Protein AF-A0A1N7S4K3-F1 (afdb_monomer_lite)

Sequence (61 aa):
MSSEKQRTGTTSPGSDVQHPKHPVHSDNEKSKMPERDDAGRKQSPADRPGKKPGEGEPSVG

Organism: NCBI:txid1701573

Radius of gyration: 27.16 Å; chains: 1; bounding box: 47×42×73 Å

Secondary structure (DSSP, 8-state):
------------S-----PPPPPPP--SGGGSPPP---GGGG--TTTSPPPPTTSS-----

Structure (mmCIF, N/CA/C/O backbone):
data_AF-A0A1N7S4K3-F1
#
_entry.id   AF-A0A1N7S4K3-F1
#
loop_
_atom_site.group_PDB
_atom_site.id
_atom_site.type_symbol
_atom_site.label_atom_id
_atom_site.label_alt_id
_atom_site.label_comp_id
_atom_site.label_asym_id
_atom_site.label_entity_id
_atom_site.label_seq_id
_atom_site.pdbx_PDB_ins_code
_atom_site.Cartn_x
_atom_site.Cartn_y
_atom_site.Cartn_z
_atom_site.occupancy
_atom_site.B_iso_or_equiv
_atom_site.auth_seq_id
_atom_site.auth_comp_id
_atom_site.auth_asym_id
_atom_site.auth_atom_id
_atom_site.pdbx_PDB_model_num
ATOM 1 N N . MET A 1 1 ? 21.127 -28.390 -13.835 1.00 39.75 1 MET A N 1
ATOM 2 C CA . MET A 1 1 ? 21.520 -27.203 -14.621 1.00 39.75 1 MET A CA 1
ATOM 3 C C . MET A 1 1 ? 20.239 -26.539 -15.090 1.00 39.75 1 MET A C 1
ATOM 5 O O . MET A 1 1 ? 19.411 -27.225 -15.673 1.00 39.75 1 MET A O 1
ATOM 9 N N . SER A 1 2 ? 20.015 -25.294 -14.668 1.00 47.56 2 SER A N 1
ATOM 10 C CA . SER A 1 2 ? 18.719 -24.609 -14.726 1.00 47.56 2 SER A CA 1
ATOM 11 C C . SER A 1 2 ? 18.316 -24.196 -16.140 1.00 47.56 2 SER A C 1
ATOM 13 O O . SER A 1 2 ? 19.152 -23.855 -16.968 1.00 47.56 2 SER A O 1
ATOM 15 N N . SER A 1 3 ? 17.009 -24.257 -16.365 1.00 44.16 3 SER A N 1
ATOM 16 C CA . SER A 1 3 ? 16.296 -24.250 -17.635 1.00 44.16 3 SER A CA 1
ATOM 17 C C . SER A 1 3 ? 16.427 -22.954 -18.439 1.00 44.16 3 SER A C 1
ATOM 19 O O . SER A 1 3 ? 16.107 -21.866 -17.957 1.00 44.16 3 SER A O 1
ATOM 21 N N . GLU A 1 4 ? 16.800 -23.103 -19.707 1.00 55.28 4 GLU A N 1
ATOM 22 C CA . GLU A 1 4 ? 16.800 -22.065 -20.736 1.00 55.28 4 GLU A CA 1
ATOM 23 C C . GLU A 1 4 ? 15.354 -21.732 -21.134 1.00 55.28 4 GLU A C 1
ATOM 25 O O . GLU A 1 4 ? 14.708 -22.439 -21.908 1.00 55.28 4 GLU A O 1
ATOM 30 N N . LYS A 1 5 ? 14.786 -20.679 -20.536 1.00 51.16 5 LYS A N 1
ATOM 31 C CA . LYS A 1 5 ? 13.430 -20.226 -20.861 1.00 51.16 5 LYS A CA 1
ATOM 32 C C . LYS A 1 5 ? 13.456 -19.409 -22.155 1.00 51.16 5 LYS A C 1
ATOM 34 O O . LYS A 1 5 ? 13.814 -18.232 -22.145 1.00 51.16 5 LYS A O 1
ATOM 39 N N . GLN A 1 6 ? 13.033 -20.059 -23.241 1.00 56.00 6 GLN A N 1
ATOM 40 C CA . GLN A 1 6 ? 12.646 -19.470 -24.526 1.00 56.00 6 GLN A CA 1
ATOM 41 C C . GLN A 1 6 ? 11.962 -18.102 -24.369 1.00 56.00 6 GLN A C 1
ATOM 43 O O . GLN A 1 6 ? 10.950 -17.975 -23.676 1.00 56.00 6 GLN A O 1
ATOM 48 N N . ARG A 1 7 ? 12.452 -17.099 -25.105 1.00 51.66 7 ARG A N 1
ATOM 49 C CA . ARG A 1 7 ? 11.649 -15.942 -25.523 1.00 51.66 7 ARG A CA 1
ATOM 50 C C . ARG A 1 7 ? 11.639 -15.892 -27.045 1.00 51.66 7 ARG A C 1
ATOM 52 O O . ARG A 1 7 ? 12.525 -15.323 -27.670 1.00 51.66 7 ARG A O 1
ATOM 59 N N . THR A 1 8 ? 10.637 -16.528 -27.635 1.00 49.19 8 THR A N 1
ATOM 60 C CA . THR A 1 8 ? 10.299 -16.383 -29.050 1.00 49.19 8 THR A CA 1
ATOM 61 C C . THR A 1 8 ? 9.516 -15.086 -29.240 1.00 49.19 8 THR A C 1
ATOM 63 O O . THR A 1 8 ? 8.345 -15.012 -28.871 1.00 49.19 8 THR A O 1
ATOM 66 N N . GLY A 1 9 ? 10.153 -14.061 -29.802 1.00 49.34 9 GLY A N 1
ATOM 67 C CA . GLY A 1 9 ? 9.455 -12.950 -30.446 1.00 49.34 9 GLY A CA 1
ATOM 68 C C . GLY A 1 9 ? 9.401 -13.225 -31.945 1.00 49.34 9 GLY A C 1
ATOM 69 O O . GLY A 1 9 ? 10.410 -13.097 -32.628 1.00 49.34 9 GLY A O 1
ATOM 70 N N . THR A 1 10 ? 8.254 -13.675 -32.445 1.00 46.94 10 THR A N 1
ATOM 71 C CA . THR A 1 10 ? 7.979 -13.873 -33.875 1.00 46.94 10 THR A CA 1
ATOM 72 C C . THR A 1 10 ? 7.933 -12.524 -34.588 1.00 46.94 10 THR A C 1
ATOM 74 O O . THR A 1 10 ? 6.955 -11.790 -34.459 1.00 46.94 10 THR A O 1
ATOM 77 N N . THR A 1 11 ? 8.963 -12.204 -35.368 1.00 51.91 11 THR A N 1
ATOM 78 C CA . THR A 1 11 ? 8.944 -11.066 -36.296 1.00 51.91 11 THR A CA 1
ATOM 79 C C . THR A 1 11 ? 8.377 -11.543 -37.634 1.00 51.91 11 THR A C 1
ATOM 81 O O . THR A 1 11 ? 9.047 -12.261 -38.372 1.00 51.91 11 THR A O 1
ATOM 84 N N . SER A 1 12 ? 7.127 -11.182 -37.943 1.00 53.25 12 SER A N 1
ATOM 85 C CA . SER A 1 12 ? 6.596 -11.282 -39.313 1.00 53.25 12 SER A CA 1
ATOM 86 C C . SER A 1 12 ? 7.199 -10.159 -40.175 1.00 53.25 12 SER A C 1
ATOM 88 O O . SER A 1 12 ? 7.266 -9.025 -39.695 1.00 53.25 12 SER A O 1
ATOM 90 N N . PRO A 1 13 ? 7.633 -10.418 -41.424 1.00 55.38 13 PRO A N 1
ATOM 91 C CA . PRO A 1 13 ? 8.231 -9.401 -42.281 1.00 55.38 13 PRO A CA 1
ATOM 92 C C . PRO A 1 13 ? 7.115 -8.652 -43.014 1.00 55.38 13 PRO A C 1
ATOM 94 O O . PRO A 1 13 ? 6.615 -9.108 -44.039 1.00 55.38 13 PRO A O 1
ATOM 97 N N . GLY A 1 14 ? 6.662 -7.528 -42.464 1.00 56.69 14 GLY A N 1
ATOM 98 C CA . GLY A 1 14 ? 5.516 -6.833 -43.049 1.00 56.69 14 GLY A CA 1
ATOM 99 C C . GLY A 1 14 ? 5.167 -5.499 -42.415 1.00 56.69 14 GLY A C 1
ATOM 100 O O . GLY A 1 14 ? 4.002 -5.282 -42.130 1.00 56.69 14 GLY A O 1
ATOM 101 N N . SER A 1 15 ? 6.156 -4.639 -42.173 1.00 53.47 15 SER A N 1
ATOM 102 C CA . SER A 1 15 ? 6.020 -3.174 -42.112 1.00 53.47 15 SER A CA 1
ATOM 103 C C . SER A 1 15 ? 7.318 -2.621 -41.540 1.00 53.47 15 SER A C 1
ATOM 105 O O . SER A 1 15 ? 7.554 -2.715 -40.336 1.00 53.47 15 SER A O 1
ATOM 107 N N . ASP A 1 16 ? 8.159 -2.054 -42.396 1.00 60.94 16 ASP A N 1
ATOM 108 C CA . ASP A 1 16 ? 9.416 -1.403 -42.015 1.00 60.94 16 ASP A CA 1
ATOM 109 C C . ASP A 1 16 ? 9.143 -0.012 -41.406 1.00 60.94 16 ASP A C 1
ATOM 111 O O . ASP A 1 16 ? 9.694 1.012 -41.803 1.00 60.94 16 ASP A O 1
ATOM 115 N N . VAL A 1 17 ? 8.205 0.048 -40.456 1.00 64.88 17 VAL A N 1
ATOM 116 C CA . VAL A 1 17 ? 8.114 1.172 -39.532 1.00 64.88 17 VAL A CA 1
ATOM 117 C C . VAL A 1 17 ? 9.144 0.856 -38.467 1.00 64.88 17 VAL A C 1
ATOM 119 O O . VAL A 1 17 ? 8.940 -0.036 -37.643 1.00 64.88 17 VAL A O 1
ATOM 122 N N . GLN A 1 18 ? 10.281 1.544 -38.539 1.00 74.19 18 GLN A N 1
ATOM 123 C CA . GLN A 1 18 ? 11.351 1.486 -37.547 1.00 74.19 18 GLN A CA 1
ATOM 124 C C . GLN A 1 18 ? 10.793 1.955 -36.198 1.00 74.19 18 GLN A C 1
ATOM 126 O O . GLN A 1 18 ? 10.917 3.120 -35.818 1.00 74.19 18 GLN A O 1
ATOM 131 N N . HIS A 1 19 ? 10.107 1.064 -35.485 1.00 75.06 19 HIS A N 1
ATOM 132 C CA . HIS A 1 19 ? 9.635 1.345 -34.146 1.00 75.06 19 HIS A CA 1
ATOM 133 C C . HIS A 1 19 ? 10.869 1.518 -33.259 1.00 75.06 19 HIS A C 1
ATOM 135 O O . HIS A 1 19 ? 11.797 0.700 -33.332 1.00 75.06 19 HIS A O 1
ATOM 141 N N . PRO A 1 20 ? 10.923 2.579 -32.439 1.00 82.94 20 PRO A N 1
ATOM 142 C CA . PRO A 1 20 ? 12.030 2.757 -31.521 1.00 82.94 20 PRO A CA 1
ATOM 143 C C . PRO A 1 20 ? 12.171 1.495 -30.669 1.00 82.94 20 PRO A C 1
ATOM 145 O O . PRO A 1 20 ? 11.179 0.924 -30.209 1.00 82.94 20 PRO A O 1
ATOM 148 N N . LYS A 1 21 ? 13.416 1.041 -30.498 1.00 84.06 21 LYS A N 1
ATOM 149 C CA . LYS A 1 21 ? 13.720 -0.150 -29.700 1.00 84.06 21 LYS A CA 1
ATOM 150 C C . LYS A 1 21 ? 13.080 -0.011 -28.322 1.00 84.06 21 LYS A C 1
ATOM 152 O O . LYS A 1 21 ? 13.162 1.048 -27.701 1.00 84.06 21 LYS A O 1
ATOM 157 N N . HIS A 1 22 ? 12.472 -1.094 -27.847 1.00 84.00 22 HIS A N 1
ATOM 158 C CA . HIS A 1 22 ? 11.909 -1.133 -26.505 1.00 84.00 22 HIS A CA 1
ATOM 159 C C . HIS A 1 22 ? 12.995 -0.810 -25.462 1.00 84.00 22 HIS A C 1
ATOM 161 O O . HIS A 1 22 ? 14.134 -1.266 -25.618 1.00 84.00 22 HIS A O 1
ATOM 167 N N . PRO A 1 23 ? 12.670 -0.049 -24.403 1.00 83.94 23 PRO A N 1
ATOM 168 C CA . PRO A 1 23 ? 13.608 0.213 -23.322 1.00 83.94 23 PRO A CA 1
ATOM 169 C C . PRO A 1 23 ? 14.086 -1.096 -22.688 1.00 83.94 23 PRO A C 1
ATOM 171 O O . PRO A 1 23 ? 13.288 -1.986 -22.399 1.00 83.94 23 PRO A O 1
ATOM 174 N N . VAL A 1 24 ? 15.394 -1.206 -22.458 1.00 86.75 24 VAL A N 1
ATOM 175 C CA . VAL A 1 24 ? 15.981 -2.318 -21.706 1.00 86.75 24 VAL A CA 1
ATOM 176 C C . VAL A 1 24 ? 16.143 -1.868 -20.260 1.00 86.75 24 VAL A C 1
ATOM 178 O O . VAL A 1 24 ? 16.845 -0.896 -19.984 1.00 86.75 24 VAL A O 1
ATOM 181 N N . HIS A 1 25 ? 15.483 -2.563 -19.336 1.00 86.19 25 HIS A N 1
ATOM 182 C CA . HIS A 1 25 ? 15.609 -2.314 -17.902 1.00 86.19 25 HIS A CA 1
ATOM 183 C C . HIS A 1 25 ? 16.724 -3.184 -17.305 1.00 86.19 25 HIS A C 1
ATOM 185 O O . HIS A 1 25 ? 16.979 -4.293 -17.775 1.00 86.19 25 HIS A O 1
ATOM 191 N N . SER A 1 26 ? 17.416 -2.671 -16.284 1.00 86.88 26 SER A N 1
ATOM 192 C CA . SER A 1 26 ? 18.426 -3.431 -15.545 1.00 86.88 26 SER A CA 1
ATOM 193 C C . SER A 1 26 ? 17.787 -4.046 -14.303 1.00 86.88 26 SER A C 1
ATOM 195 O O . SER A 1 26 ? 17.470 -3.328 -13.360 1.00 86.88 26 SER A O 1
ATOM 197 N N . ASP A 1 27 ? 17.631 -5.369 -14.282 1.00 86.06 27 ASP A N 1
ATOM 198 C CA . ASP A 1 27 ? 17.059 -6.115 -13.149 1.00 86.06 27 ASP A CA 1
ATOM 199 C C . ASP A 1 27 ? 18.134 -6.477 -12.106 1.00 86.06 27 ASP A C 1
ATOM 201 O O . ASP A 1 27 ? 18.269 -7.622 -11.678 1.00 86.06 27 ASP A O 1
ATOM 205 N N . ASN A 1 28 ? 18.961 -5.497 -11.735 1.00 88.19 28 ASN A N 1
ATOM 206 C CA . ASN A 1 28 ? 19.995 -5.662 -10.712 1.00 88.19 28 ASN A CA 1
ATOM 207 C C . ASN A 1 28 ? 19.436 -5.407 -9.293 1.00 88.19 28 ASN A C 1
ATOM 209 O O . ASN A 1 28 ? 18.276 -5.031 -9.126 1.00 88.19 28 ASN A O 1
ATOM 213 N N . GLU A 1 29 ? 20.262 -5.563 -8.253 1.00 87.75 29 GLU A N 1
ATOM 214 C CA . GLU A 1 29 ? 19.836 -5.372 -6.853 1.00 87.75 29 GLU A CA 1
ATOM 215 C C . GLU A 1 29 ? 19.246 -3.981 -6.560 1.00 87.75 29 GLU A C 1
ATOM 217 O O . GLU A 1 29 ? 18.395 -3.846 -5.683 1.00 87.75 29 GLU A O 1
ATOM 222 N N . LYS A 1 30 ? 19.637 -2.946 -7.317 1.00 85.69 30 LYS A N 1
ATOM 223 C CA . LYS A 1 30 ? 19.097 -1.580 -7.197 1.00 85.69 30 LYS A CA 1
ATOM 224 C C . LYS A 1 30 ? 17.688 -1.441 -7.780 1.00 85.69 30 LYS A C 1
ATOM 226 O O . LYS A 1 30 ? 17.019 -0.461 -7.472 1.00 85.69 30 LYS A O 1
ATOM 231 N N . SER A 1 31 ? 17.256 -2.392 -8.607 1.00 88.56 31 SER A N 1
ATOM 232 C CA . SER A 1 31 ? 15.906 -2.464 -9.184 1.00 88.56 31 SER A CA 1
ATOM 233 C C . SER A 1 31 ? 14.932 -3.249 -8.297 1.00 88.56 31 SER A C 1
ATOM 235 O O . SER A 1 31 ? 13.721 -3.244 -8.525 1.00 88.56 31 SER A O 1
ATOM 237 N N . LYS A 1 32 ? 15.432 -3.926 -7.25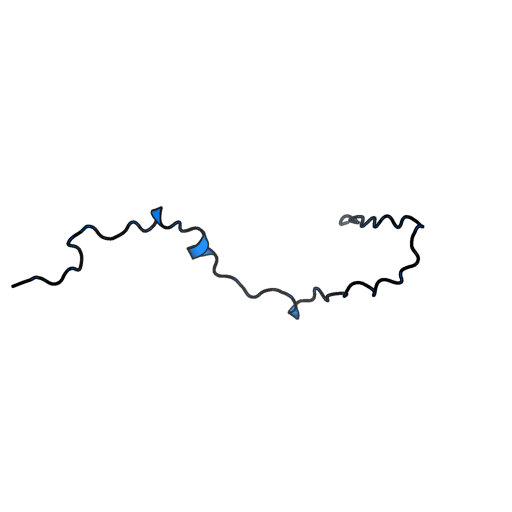2 1.00 88.69 32 LYS A N 1
ATOM 238 C CA . LYS A 1 32 ? 14.573 -4.663 -6.328 1.00 88.69 32 LYS A CA 1
ATOM 239 C C . LYS A 1 32 ? 13.622 -3.687 -5.632 1.00 88.69 32 LYS A C 1
ATOM 241 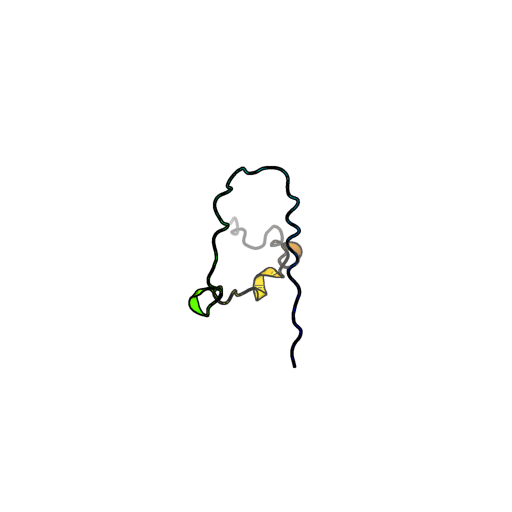O O . LYS A 1 32 ? 14.055 -2.707 -5.028 1.00 88.69 32 LYS A O 1
ATOM 246 N N . MET A 1 33 ? 12.320 -3.969 -5.709 1.00 84.88 33 MET A N 1
ATOM 247 C CA . MET A 1 33 ? 11.335 -3.207 -4.946 1.00 84.88 33 MET A CA 1
ATOM 248 C C . MET A 1 33 ? 11.651 -3.304 -3.446 1.00 84.88 33 MET A C 1
ATOM 250 O O . MET A 1 33 ? 12.074 -4.371 -2.990 1.00 84.88 33 MET A O 1
ATOM 254 N N . PRO A 1 34 ? 11.423 -2.227 -2.677 1.00 88.38 34 PRO A N 1
ATOM 255 C CA . PRO A 1 34 ? 11.541 -2.271 -1.228 1.00 88.38 34 PRO A CA 1
ATOM 256 C C . PRO A 1 34 ? 10.674 -3.372 -0.620 1.00 88.38 34 PRO A C 1
ATOM 258 O O . PRO A 1 34 ? 9.647 -3.752 -1.193 1.00 88.38 34 PRO A O 1
ATOM 261 N N . GLU A 1 35 ? 11.072 -3.834 0.564 1.00 87.88 35 GLU A N 1
ATOM 262 C CA . GLU A 1 35 ? 10.251 -4.744 1.356 1.00 87.88 35 GLU A CA 1
ATOM 263 C C . GLU A 1 35 ? 8.874 -4.109 1.582 1.00 87.88 35 GLU A C 1
ATOM 265 O O . GLU A 1 35 ? 8.764 -2.943 1.975 1.00 87.88 35 GLU A O 1
ATOM 270 N N . ARG A 1 36 ? 7.816 -4.861 1.279 1.00 85.00 36 ARG A N 1
ATOM 271 C CA . ARG A 1 36 ? 6.436 -4.412 1.463 1.00 85.00 36 ARG A CA 1
ATOM 272 C C . ARG A 1 36 ? 5.885 -5.132 2.680 1.00 85.00 36 ARG A C 1
ATOM 274 O O . ARG A 1 36 ? 5.846 -6.358 2.689 1.00 85.00 36 ARG A O 1
ATOM 281 N N . ASP A 1 37 ? 5.422 -4.382 3.675 1.00 83.38 37 ASP A N 1
ATOM 282 C CA . ASP A 1 37 ? 4.658 -4.971 4.774 1.00 83.38 37 ASP A CA 1
ATOM 283 C C . ASP A 1 37 ? 3.238 -5.298 4.287 1.00 83.38 37 ASP A C 1
ATOM 285 O O . ASP A 1 37 ? 2.300 -4.499 4.363 1.00 83.38 37 ASP A O 1
ATOM 289 N N . ASP A 1 38 ? 3.108 -6.476 3.678 1.00 81.12 38 ASP A N 1
ATOM 290 C CA . ASP A 1 38 ? 1.851 -6.981 3.133 1.00 81.12 38 ASP A CA 1
ATOM 291 C C . ASP A 1 38 ? 1.009 -7.724 4.194 1.00 81.12 38 ASP A C 1
ATOM 293 O O . ASP A 1 38 ? -0.087 -8.197 3.874 1.00 81.12 38 ASP A O 1
ATOM 297 N N . ALA A 1 39 ? 1.454 -7.801 5.459 1.00 79.00 39 ALA A N 1
ATOM 298 C CA . ALA A 1 39 ? 0.738 -8.517 6.521 1.00 79.00 39 ALA A CA 1
ATOM 299 C C . ALA A 1 39 ? -0.663 -7.928 6.770 1.00 79.00 39 ALA A C 1
ATOM 301 O O . ALA A 1 39 ? -1.644 -8.660 6.903 1.00 79.00 39 ALA A O 1
ATOM 302 N N . GLY A 1 40 ? -0.782 -6.597 6.740 1.00 74.88 40 GLY A N 1
ATOM 303 C CA . GLY A 1 40 ? -2.061 -5.890 6.873 1.00 74.88 40 GLY A CA 1
ATOM 304 C C . GLY A 1 40 ? -2.917 -5.886 5.601 1.00 74.88 40 GLY A C 1
ATOM 305 O O . GLY A 1 40 ? -4.109 -5.597 5.66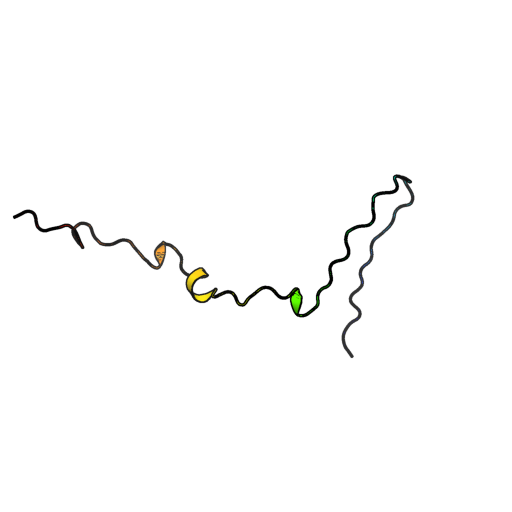3 1.00 74.88 40 GLY A O 1
ATOM 306 N N . ARG A 1 41 ? -2.355 -6.234 4.435 1.00 74.62 41 ARG A N 1
ATOM 307 C CA . ARG A 1 41 ? -3.082 -6.194 3.149 1.00 74.62 41 ARG A CA 1
ATOM 308 C C . ARG A 1 41 ? -4.022 -7.366 2.924 1.00 74.62 41 ARG A C 1
ATOM 310 O O . ARG A 1 41 ? -4.809 -7.342 1.982 1.00 74.62 41 ARG A O 1
ATOM 317 N N . LYS A 1 42 ? -3.919 -8.407 3.747 1.00 79.88 42 LYS A N 1
ATOM 318 C CA . LYS A 1 42 ? -4.873 -9.521 3.746 1.00 79.88 42 LYS A CA 1
ATOM 319 C C . LYS A 1 42 ? -6.115 -9.222 4.584 1.00 79.88 42 LYS A C 1
ATOM 321 O O . LYS A 1 42 ? -7.037 -10.025 4.555 1.00 79.88 42 LYS A O 1
ATOM 326 N N . GLN A 1 43 ? -6.147 -8.085 5.286 1.00 80.62 43 GLN A N 1
ATOM 327 C CA . GLN A 1 43 ? -7.311 -7.670 6.057 1.00 80.62 43 GLN A CA 1
ATOM 328 C C . GLN A 1 43 ? -8.366 -7.055 5.137 1.00 80.62 43 GLN A C 1
ATOM 330 O O . GLN A 1 43 ? -8.135 -6.042 4.475 1.00 80.62 43 GLN A O 1
ATOM 335 N N . SER A 1 44 ? -9.540 -7.665 5.120 1.00 79.69 44 SER A N 1
ATOM 336 C CA . SER A 1 44 ? -10.743 -7.117 4.509 1.00 79.69 44 SER A CA 1
ATOM 337 C C . SER A 1 44 ? -11.420 -6.136 5.476 1.00 79.69 44 SER A C 1
ATOM 339 O O . SER A 1 44 ? -11.313 -6.302 6.692 1.00 79.69 44 SER A O 1
ATOM 341 N N . PRO A 1 45 ? -12.204 -5.153 4.994 1.00 80.56 45 PRO A N 1
ATOM 342 C CA . PRO A 1 45 ? -13.046 -4.320 5.862 1.00 80.56 45 PRO A CA 1
ATOM 343 C C . PRO A 1 45 ? -14.005 -5.128 6.758 1.00 80.56 45 PRO A C 1
ATOM 345 O O . PRO A 1 45 ? -14.415 -4.651 7.809 1.00 80.56 45 PRO A O 1
ATOM 348 N N . ALA A 1 46 ? -14.324 -6.368 6.369 1.00 81.75 46 ALA A N 1
ATOM 349 C CA . ALA A 1 46 ? -15.089 -7.316 7.177 1.00 81.75 46 A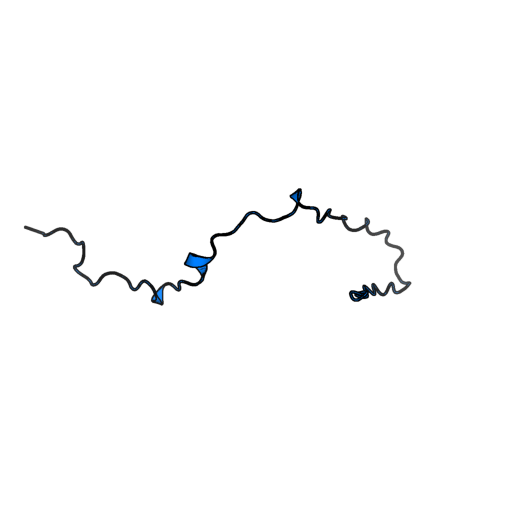LA A CA 1
ATOM 350 C C . ALA A 1 46 ? -14.316 -7.868 8.394 1.00 81.75 46 ALA A C 1
ATOM 352 O O . ALA A 1 46 ? -14.945 -8.200 9.393 1.00 81.75 46 ALA A O 1
ATOM 353 N N . ASP A 1 47 ? -12.979 -7.934 8.343 1.00 82.50 47 ASP A N 1
ATOM 354 C CA . ASP A 1 47 ? -12.140 -8.408 9.458 1.00 82.50 47 ASP A CA 1
ATOM 355 C C . ASP A 1 47 ? -12.043 -7.371 10.586 1.00 82.50 47 ASP A C 1
ATOM 357 O O . ASP A 1 47 ? -11.707 -7.695 11.725 1.00 82.50 47 ASP A O 1
ATOM 361 N N . ARG A 1 48 ? -12.339 -6.102 10.274 1.00 77.56 48 ARG A N 1
ATOM 362 C CA . ARG A 1 48 ? -12.425 -5.001 11.240 1.00 77.56 48 ARG A CA 1
ATOM 363 C C . ARG A 1 48 ? -13.829 -4.402 11.181 1.00 77.56 48 ARG A C 1
ATOM 365 O O . ARG A 1 48 ? -13.977 -3.271 10.713 1.00 77.56 48 ARG A O 1
ATOM 372 N N . PRO A 1 49 ? -14.856 -5.148 11.635 1.00 80.25 49 PRO A N 1
ATOM 373 C CA . PRO A 1 49 ? -16.211 -4.626 11.665 1.00 80.25 49 PRO A CA 1
ATOM 374 C C . PRO A 1 49 ? -16.240 -3.335 12.492 1.00 80.25 49 PRO A C 1
ATOM 376 O O . PRO A 1 49 ? -15.509 -3.190 13.479 1.00 80.25 49 PRO A O 1
ATOM 379 N N . GLY A 1 50 ? -17.059 -2.379 12.051 1.00 79.69 50 GLY A N 1
ATOM 380 C CA . GLY A 1 50 ? -17.229 -1.098 12.729 1.00 79.69 50 GLY A CA 1
ATOM 381 C C . GLY A 1 50 ? -17.650 -1.264 14.191 1.00 79.69 50 GLY A C 1
ATOM 382 O O . GLY A 1 50 ? -18.138 -2.315 14.613 1.00 79.69 50 GLY A O 1
ATOM 383 N N . LYS A 1 51 ? -17.448 -0.207 14.978 1.00 78.50 51 LYS A N 1
ATOM 384 C CA . LYS A 1 51 ? -17.911 -0.163 16.367 1.00 78.50 51 LYS A CA 1
ATOM 385 C C . LYS A 1 51 ? -19.434 -0.209 16.417 1.00 78.50 51 LYS A C 1
ATOM 387 O O . LYS A 1 51 ? -20.105 0.255 15.494 1.00 78.50 51 LYS A O 1
ATOM 392 N N . LYS A 1 52 ? -19.976 -0.812 17.477 1.00 78.06 52 LYS A N 1
ATOM 393 C CA . LYS A 1 52 ? -21.427 -0.812 17.688 1.00 78.06 52 LYS A CA 1
ATOM 394 C C . LYS A 1 52 ? -21.900 0.638 17.857 1.00 78.06 52 LYS A C 1
ATOM 396 O O . LYS A 1 52 ? -21.157 1.430 18.439 1.00 78.06 52 LYS A O 1
ATOM 401 N N . PRO A 1 53 ? -23.112 0.988 17.393 1.00 73.06 53 PRO A N 1
ATOM 402 C CA . PRO A 1 53 ? -23.714 2.276 17.725 1.00 73.06 53 PRO A CA 1
ATOM 403 C C . PRO A 1 53 ? -23.661 2.493 19.247 1.00 73.06 53 PRO A C 1
ATOM 405 O O . PRO A 1 53 ? -24.035 1.588 19.997 1.00 73.06 53 PRO A O 1
ATOM 408 N N . GLY A 1 54 ? -23.130 3.635 19.692 1.00 72.25 54 GLY A N 1
ATOM 409 C CA . GLY A 1 54 ? -22.899 3.951 21.109 1.00 72.25 54 GLY A CA 1
ATOM 410 C C . GLY A 1 54 ? -21.510 3.601 21.679 1.00 72.25 54 GLY A C 1
ATOM 411 O O . GLY A 1 54 ? -21.180 4.056 22.772 1.00 72.25 54 GLY A O 1
ATOM 412 N N . GLU A 1 55 ? -20.648 2.854 20.976 1.00 72.56 55 GLU A N 1
ATOM 413 C CA . GLU A 1 55 ? -19.244 2.676 21.391 1.00 72.56 55 GLU A CA 1
ATOM 414 C C . GLU A 1 55 ? -18.388 3.866 20.922 1.00 72.56 55 GLU A C 1
ATOM 416 O O . GLU A 1 55 ? -18.015 3.959 19.754 1.00 72.56 55 GLU A O 1
ATOM 421 N N . GLY A 1 56 ? -18.041 4.763 21.851 1.00 70.69 56 GLY A N 1
ATOM 422 C CA . GLY A 1 56 ? -17.201 5.941 21.586 1.00 70.69 56 GLY A CA 1
ATOM 423 C C . GLY A 1 56 ? -17.979 7.238 21.363 1.00 70.69 56 GLY A C 1
ATOM 424 O O . GLY A 1 56 ? -17.365 8.286 21.164 1.00 70.69 56 GLY A O 1
ATOM 425 N N . GLU A 1 57 ? -19.309 7.188 21.433 1.00 79.75 57 GLU A N 1
ATOM 426 C CA . GLU A 1 57 ? -20.123 8.397 21.496 1.00 79.75 57 GLU A CA 1
ATOM 427 C C . GLU A 1 57 ? -19.953 9.050 22.880 1.00 79.75 57 GLU A C 1
ATOM 429 O O . GLU A 1 57 ? -20.018 8.358 23.902 1.00 79.75 57 GLU A O 1
ATOM 434 N N . PRO A 1 58 ? -19.673 10.364 22.948 1.00 7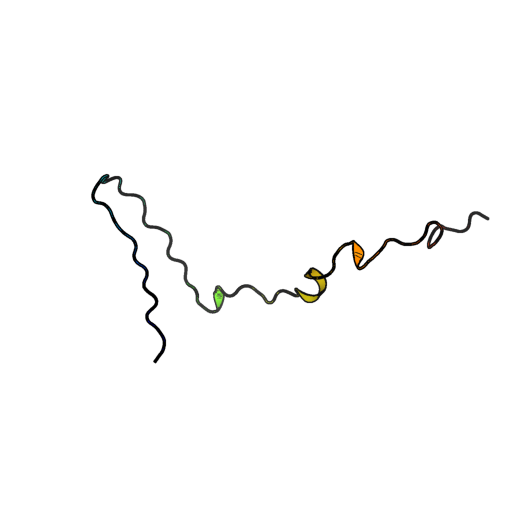7.75 58 PRO A N 1
ATOM 435 C CA . PRO A 1 58 ? -19.544 11.060 24.221 1.00 77.75 58 PRO A CA 1
ATOM 436 C C . PRO A 1 58 ? -20.876 11.015 24.980 1.00 77.75 58 PRO A C 1
ATOM 438 O O .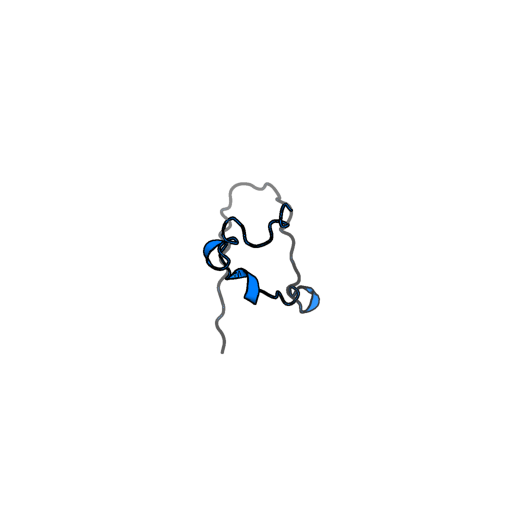 PRO A 1 58 ? -21.934 11.254 24.400 1.00 77.75 58 PRO A O 1
ATOM 441 N N . SER A 1 59 ? -20.815 10.719 26.284 1.00 76.19 59 SER A N 1
ATOM 442 C CA . SER A 1 59 ? -21.993 10.715 27.156 1.00 76.19 59 SER A CA 1
ATOM 443 C C . SER A 1 59 ? -22.635 12.098 27.138 1.00 76.19 59 SER A C 1
ATOM 445 O O . SER A 1 59 ? -22.042 13.060 27.626 1.00 76.19 59 SER A O 1
ATOM 447 N N . VAL A 1 60 ? -23.842 12.194 26.586 1.00 80.44 60 VAL A N 1
ATOM 448 C CA . VAL A 1 60 ? -24.672 13.392 26.709 1.00 80.44 60 VAL A CA 1
ATOM 449 C C . VAL A 1 60 ? -25.260 13.400 28.122 1.00 80.44 60 VAL A C 1
ATOM 451 O O . VAL A 1 60 ? -26.185 12.650 28.426 1.00 80.44 60 VAL A O 1
ATOM 454 N N . GLY A 1 61 ? -24.606 14.143 29.015 1.00 69.12 61 GLY A N 1
ATOM 455 C CA . GLY A 1 61 ? -25.050 14.417 30.385 1.00 69.12 61 GLY A CA 1
ATOM 456 C C . GLY A 1 61 ? -25.780 15.745 30.480 1.00 69.12 61 GLY A C 1
ATOM 457 O O . GLY A 1 61 ? -25.414 16.661 29.709 1.00 69.12 61 GLY A O 1
#

Foldseek 3Di:
DDDDDDDDDDDDPDDPPCDPDDDDDDPDPVVDDDDDPCVCVPDDCVNVPDDDVPVPPDDPD

pLDDT: mean 72.89, std 13.96, range [39.75, 88.69]